Protein AF-A0AAN0K3W3-F1 (afdb_monomer_lite)

InterPro domains:
  IPR032691 Mon2/Sec7/BIG1-like, HUS domain [PF12783] (3-112)

Radius of gyration: 13.81 Å; chains: 1; bounding box: 32×25×39 Å

Foldseek 3Di:
DVLLVVLVVLLVCLVVCLQVCQVDPVSLVCCQPPVLVVLLVVLVVCLVPHDLVSNLSSLSNVLSNCLNRVVSNVVSVVVSLVVLVVSLVVDDDPVNVSNNVSSVVSNCSSVVRD

Structure (mmCIF, N/CA/C/O backbone):
data_AF-A0AAN0K3W3-F1
#
_entry.id   AF-A0AAN0K3W3-F1
#
loop_
_atom_site.group_PDB
_atom_site.id
_atom_site.type_symbol
_atom_site.label_atom_id
_atom_site.label_alt_id
_atom_site.label_comp_id
_atom_site.label_asym_id
_atom_site.label_entity_id
_atom_site.label_seq_id
_atom_site.pdbx_PDB_ins_code
_atom_site.Cartn_x
_atom_site.Cartn_y
_atom_site.Cartn_z
_atom_site.occupancy
_atom_site.B_iso_or_equiv
_atom_site.auth_seq_id
_atom_site.auth_comp_id
_atom_site.auth_asym_id
_atom_site.auth_atom_id
_atom_site.pdbx_PDB_model_num
ATOM 1 N N . MET A 1 1 ? -20.948 -9.493 -3.783 1.00 59.12 1 MET A N 1
ATOM 2 C CA . MET A 1 1 ? -20.266 -10.679 -4.356 1.00 59.12 1 MET A CA 1
ATOM 3 C C . MET A 1 1 ? -19.412 -10.318 -5.571 1.00 59.12 1 MET A C 1
ATOM 5 O O . MET A 1 1 ? -18.239 -10.657 -5.572 1.00 59.12 1 MET A O 1
ATOM 9 N N . SER A 1 2 ? -19.940 -9.581 -6.557 1.00 78.81 2 SER A N 1
ATOM 10 C CA . SER A 1 2 ? -19.205 -9.252 -7.793 1.00 78.81 2 SER A CA 1
ATOM 11 C C . SER A 1 2 ? -17.953 -8.390 -7.584 1.00 78.81 2 SER A C 1
ATOM 13 O O . SER A 1 2 ? -16.935 -8.649 -8.221 1.00 78.81 2 SER A O 1
ATOM 15 N N . ILE A 1 3 ? -17.990 -7.415 -6.663 1.00 82.94 3 ILE A N 1
ATOM 16 C CA . ILE A 1 3 ? -16.824 -6.559 -6.399 1.00 82.94 3 ILE A CA 1
ATOM 17 C C . ILE A 1 3 ? -15.672 -7.335 -5.759 1.00 82.94 3 ILE A C 1
ATOM 19 O O . ILE A 1 3 ? -14.552 -7.214 -6.228 1.00 82.94 3 ILE A O 1
ATOM 23 N N . CYS A 1 4 ? -15.930 -8.204 -4.776 1.00 84.75 4 CYS A N 1
ATOM 24 C CA . CYS A 1 4 ? -14.883 -9.009 -4.139 1.00 84.75 4 CYS A CA 1
ATOM 25 C C . CYS A 1 4 ? -14.159 -9.904 -5.150 1.00 84.75 4 CYS A C 1
ATOM 27 O O . CYS A 1 4 ? -12.938 -9.930 -5.161 1.00 84.75 4 CYS A O 1
ATOM 29 N N . ILE A 1 5 ? -14.901 -10.562 -6.047 1.00 89.94 5 ILE A N 1
ATOM 30 C CA . ILE A 1 5 ? -14.319 -11.416 -7.095 1.00 89.94 5 ILE A CA 1
ATOM 31 C C . ILE A 1 5 ? -13.455 -10.589 -8.050 1.00 89.94 5 ILE A C 1
ATOM 33 O O . ILE A 1 5 ? -12.329 -10.970 -8.357 1.00 89.94 5 ILE A O 1
ATOM 37 N N . GLY A 1 6 ? -13.965 -9.437 -8.499 1.00 88.25 6 GLY A N 1
ATOM 38 C CA . GLY A 1 6 ? -13.181 -8.514 -9.316 1.00 88.25 6 GLY A CA 1
ATOM 39 C C . GLY A 1 6 ? -11.942 -8.028 -8.571 1.00 88.25 6 GLY A C 1
ATOM 40 O O . GLY A 1 6 ? -10.875 -7.872 -9.169 1.00 88.25 6 GLY A O 1
ATOM 41 N N . LEU A 1 7 ? -12.054 -7.835 -7.252 1.00 87.88 7 LEU A N 1
ATOM 42 C CA . LEU A 1 7 ? -10.919 -7.421 -6.465 1.00 87.88 7 LEU A CA 1
ATOM 43 C C . LEU A 1 7 ? -9.855 -8.530 -6.403 1.00 87.88 7 LEU A C 1
ATOM 45 O O . LEU A 1 7 ? -8.699 -8.262 -6.723 1.00 87.88 7 LEU A O 1
ATOM 49 N N . ASP A 1 8 ? -10.261 -9.751 -6.087 1.00 89.94 8 ASP A N 1
ATOM 50 C CA . ASP A 1 8 ? -9.384 -10.914 -5.950 1.00 89.94 8 ASP A CA 1
ATOM 51 C C . ASP A 1 8 ? -8.683 -11.266 -7.261 1.00 89.94 8 ASP A C 1
ATOM 53 O O . ASP A 1 8 ? -7.494 -11.574 -7.268 1.00 89.94 8 ASP A O 1
ATOM 57 N N . LEU A 1 9 ? -9.376 -11.138 -8.394 1.00 91.44 9 LEU A N 1
ATOM 58 C CA . LEU A 1 9 ? -8.782 -11.371 -9.707 1.00 91.44 9 LEU A CA 1
ATOM 59 C C . LEU A 1 9 ? -7.630 -10.397 -9.992 1.00 91.44 9 LEU A C 1
ATOM 61 O O . LEU A 1 9 ? -6.576 -10.806 -10.475 1.00 91.44 9 LEU A O 1
ATOM 65 N N . VAL A 1 10 ? -7.796 -9.116 -9.646 1.00 89.69 10 VAL A N 1
ATOM 66 C CA . VAL A 1 10 ? -6.710 -8.128 -9.758 1.00 89.69 10 VAL A CA 1
ATOM 67 C C . VAL A 1 10 ? -5.556 -8.471 -8.816 1.00 89.69 10 VAL A C 1
ATOM 69 O O . VAL A 1 10 ? -4.403 -8.330 -9.215 1.00 89.69 10 VA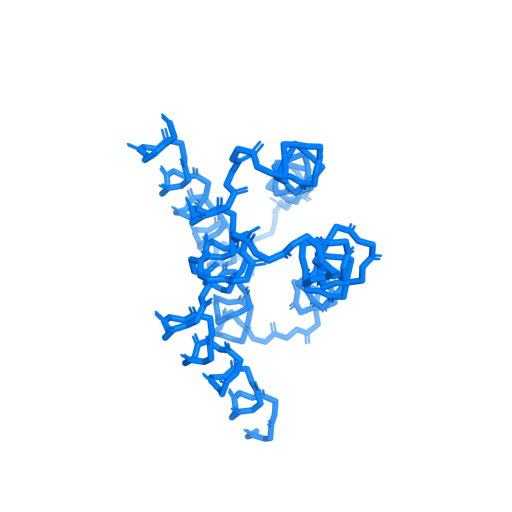L A O 1
ATOM 72 N N . THR A 1 11 ? -5.842 -8.938 -7.599 1.00 90.94 11 THR A N 1
ATOM 73 C CA . THR A 1 11 ? -4.809 -9.382 -6.653 1.00 90.94 11 THR A CA 1
ATOM 74 C C . THR A 1 11 ? -3.967 -10.506 -7.254 1.00 90.94 11 THR A C 1
ATOM 76 O O . THR A 1 11 ? -2.751 -10.367 -7.323 1.00 90.94 11 THR A O 1
ATOM 79 N N . VAL A 1 12 ? -4.601 -11.550 -7.801 1.00 92.25 12 VAL A N 1
ATOM 80 C CA . VAL A 1 12 ? -3.902 -12.676 -8.447 1.00 92.25 12 VAL A CA 1
ATOM 81 C C . VAL A 1 12 ? -3.043 -12.207 -9.626 1.00 92.25 12 VAL A C 1
ATOM 83 O O . VAL A 1 12 ? -1.894 -12.621 -9.766 1.00 92.25 12 VAL A O 1
ATOM 86 N N . ILE A 1 13 ? -3.561 -11.306 -10.467 1.00 88.62 13 ILE A N 1
ATOM 87 C CA . ILE A 1 13 ? -2.796 -10.751 -11.596 1.00 88.62 13 ILE A CA 1
ATOM 88 C C . ILE A 1 13 ? -1.547 -10.011 -11.103 1.00 88.62 13 ILE A C 1
ATOM 90 O O . ILE A 1 13 ? -0.470 -10.168 -11.686 1.00 88.62 13 ILE A O 1
ATOM 94 N N . LEU A 1 14 ? -1.673 -9.215 -10.037 1.00 88.69 14 LEU A N 1
ATOM 95 C CA . LEU A 1 14 ? -0.534 -8.522 -9.447 1.00 88.69 14 LEU A CA 1
ATOM 96 C C . LEU A 1 14 ? 0.458 -9.531 -8.855 1.00 88.69 14 LEU A C 1
ATOM 98 O O . LEU A 1 14 ? 1.627 -9.491 -9.213 1.00 88.69 14 LEU A O 1
ATOM 102 N N . GLU A 1 15 ? 0.027 -10.495 -8.050 1.00 88.44 15 GLU A N 1
ATOM 103 C CA . GLU A 1 15 ? 0.927 -11.506 -7.473 1.00 88.44 15 GLU A CA 1
ATOM 104 C C . GLU A 1 15 ? 1.742 -12.261 -8.535 1.00 88.44 15 GLU A C 1
ATOM 106 O O . GLU A 1 15 ? 2.937 -12.498 -8.346 1.00 88.44 15 GLU A O 1
ATOM 111 N N . CYS A 1 16 ? 1.134 -12.584 -9.680 1.00 88.19 16 CYS A N 1
ATOM 112 C CA . CYS A 1 16 ? 1.818 -13.288 -10.761 1.00 88.19 16 CYS A CA 1
ATOM 113 C C . CYS A 1 16 ? 2.709 -12.387 -11.635 1.00 88.19 16 CYS A C 1
ATOM 115 O O . CYS A 1 16 ? 3.725 -12.857 -12.145 1.00 88.19 16 CYS A O 1
ATOM 117 N N . GLY A 1 17 ? 2.329 -11.123 -11.861 1.00 84.19 17 GLY A N 1
ATOM 118 C CA . GLY A 1 17 ? 2.896 -10.294 -12.937 1.00 84.19 17 GLY A CA 1
ATOM 119 C C . GLY A 1 17 ? 3.498 -8.952 -12.518 1.00 84.19 17 GLY A C 1
ATOM 120 O O . GLY A 1 17 ? 4.079 -8.257 -13.352 1.00 84.19 17 GLY A O 1
ATOM 121 N N . VAL A 1 18 ? 3.388 -8.561 -11.246 1.00 84.94 18 VAL A N 1
ATOM 122 C CA . VAL A 1 18 ? 3.732 -7.206 -10.781 1.00 84.94 18 VAL A CA 1
ATOM 123 C C . VAL A 1 18 ? 5.202 -6.834 -10.971 1.00 84.94 18 VAL A C 1
ATOM 125 O O . VAL A 1 18 ? 5.497 -5.667 -11.204 1.00 84.94 18 VAL A O 1
ATOM 128 N N . LYS A 1 19 ? 6.129 -7.797 -10.949 1.00 82.81 19 LYS A N 1
ATOM 129 C CA . LYS A 1 19 ? 7.558 -7.532 -11.199 1.00 82.81 19 LYS A CA 1
ATOM 130 C C . LYS A 1 19 ? 7.815 -7.176 -12.667 1.00 82.81 19 LYS A C 1
ATOM 132 O O . LYS A 1 19 ? 8.406 -6.145 -12.969 1.00 82.81 19 LYS A O 1
ATOM 137 N N . SER A 1 20 ? 7.274 -7.979 -13.584 1.00 84.62 20 SER A N 1
ATOM 138 C CA . SER A 1 20 ? 7.424 -7.776 -15.031 1.00 84.62 20 SER A CA 1
ATOM 139 C C . SER A 1 20 ? 6.730 -6.507 -15.534 1.00 84.62 20 SER A C 1
ATOM 141 O O . SER A 1 20 ? 7.160 -5.915 -16.523 1.00 84.62 20 SER A O 1
ATOM 143 N N . LEU A 1 21 ? 5.670 -6.076 -14.842 1.00 83.69 21 LEU A N 1
ATOM 144 C CA . LEU A 1 21 ? 4.980 -4.808 -15.085 1.00 83.69 21 LEU A CA 1
ATOM 145 C C . LEU A 1 21 ? 5.933 -3.604 -14.959 1.00 83.69 21 LEU A C 1
ATOM 147 O O . LEU A 1 21 ? 5.864 -2.681 -15.772 1.00 83.69 21 LEU A O 1
ATOM 151 N N . GLY A 1 22 ? 6.863 -3.646 -14.001 1.00 82.81 22 GLY A N 1
ATOM 152 C CA . GLY A 1 22 ? 7.922 -2.654 -13.861 1.00 82.81 22 GLY A CA 1
ATOM 153 C C . GLY A 1 22 ? 8.935 -2.718 -14.997 1.00 82.81 22 GLY A C 1
ATOM 154 O O . GLY A 1 22 ? 9.246 -1.697 -15.598 1.00 82.81 22 GLY A O 1
ATOM 155 N N . ASP A 1 23 ? 9.447 -3.895 -15.337 1.00 86.62 23 ASP A N 1
ATOM 156 C CA . ASP A 1 23 ? 10.575 -4.029 -16.272 1.00 86.62 23 ASP A CA 1
ATOM 157 C C . ASP A 1 23 ? 10.269 -3.530 -17.698 1.00 86.62 23 ASP A C 1
ATOM 159 O O . ASP A 1 23 ? 11.155 -3.040 -18.408 1.00 86.62 23 ASP A O 1
ATOM 163 N N . ILE A 1 24 ? 9.001 -3.580 -18.113 1.00 88.75 24 ILE A N 1
ATOM 164 C CA . ILE A 1 24 ? 8.561 -3.168 -19.448 1.00 88.75 24 ILE A CA 1
ATOM 165 C C . ILE A 1 24 ? 8.171 -1.684 -19.441 1.00 88.75 24 ILE A C 1
ATOM 167 O O . ILE A 1 24 ? 7.162 -1.293 -18.861 1.00 88.75 24 ILE A O 1
ATOM 171 N N . LYS A 1 25 ? 8.929 -0.840 -20.158 1.00 86.88 25 LYS A N 1
ATOM 172 C CA . LYS A 1 25 ? 8.728 0.627 -20.183 1.00 86.88 25 LYS A CA 1
ATOM 173 C C . LYS A 1 25 ? 7.291 1.066 -20.496 1.00 86.88 25 LYS A C 1
ATOM 175 O O . LYS A 1 25 ? 6.796 1.973 -19.841 1.00 86.88 25 LYS A O 1
ATOM 180 N N . SER A 1 26 ? 6.629 0.458 -21.480 1.00 87.62 26 SER A N 1
ATOM 181 C CA . SER A 1 26 ? 5.249 0.818 -21.844 1.00 87.62 26 SER A CA 1
ATOM 182 C C . SER A 1 26 ? 4.243 0.462 -20.748 1.00 87.62 26 SER A C 1
ATOM 184 O O . SER A 1 26 ? 3.334 1.241 -20.477 1.00 87.62 26 SER A O 1
ATOM 186 N N . LEU A 1 27 ? 4.428 -0.679 -20.078 1.00 86.88 27 LEU A N 1
ATOM 187 C CA . LEU A 1 27 ? 3.587 -1.091 -18.953 1.00 86.88 27 LEU A CA 1
ATOM 188 C C . LEU A 1 27 ? 3.841 -0.230 -17.716 1.00 86.88 27 LEU A C 1
ATOM 190 O O . LEU A 1 27 ? 2.892 0.181 -17.057 1.00 86.88 27 LEU A O 1
ATOM 194 N N . ARG A 1 28 ? 5.099 0.130 -17.457 1.00 87.81 28 ARG A N 1
ATOM 195 C CA . ARG A 1 28 ? 5.470 1.075 -16.403 1.00 87.81 28 ARG A CA 1
ATOM 196 C C . ARG A 1 28 ? 4.733 2.409 -16.544 1.00 87.81 28 ARG A C 1
ATOM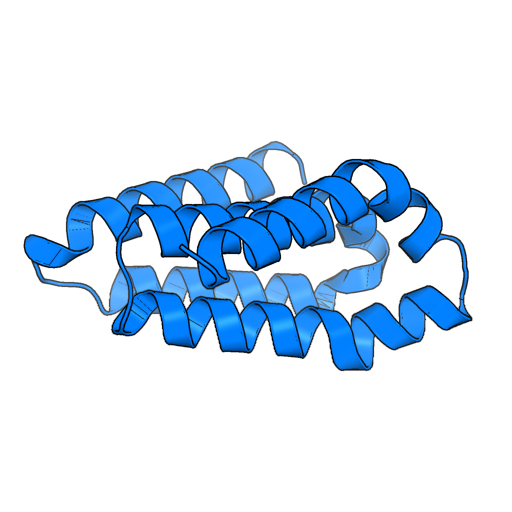 198 O O . ARG A 1 28 ? 4.203 2.900 -15.554 1.00 87.81 28 ARG A O 1
ATOM 205 N N . VAL A 1 29 ? 4.681 2.981 -17.751 1.00 87.38 29 VAL A N 1
ATOM 206 C CA . VAL A 1 29 ? 3.949 4.238 -18.010 1.00 87.38 29 VAL A CA 1
ATOM 207 C C . VAL A 1 29 ? 2.459 4.062 -17.707 1.00 87.38 29 VAL A C 1
ATOM 209 O O . VAL A 1 29 ? 1.882 4.864 -16.982 1.00 87.38 29 VAL A O 1
ATOM 212 N N . LEU A 1 30 ? 1.848 2.957 -18.152 1.00 85.94 30 LEU A N 1
ATOM 213 C CA . LEU A 1 30 ? 0.449 2.648 -17.824 1.00 85.94 30 LEU A CA 1
ATOM 214 C C . LEU A 1 30 ? 0.205 2.537 -16.313 1.00 85.94 30 LEU A C 1
ATOM 216 O O . LEU A 1 30 ? -0.854 2.936 -15.825 1.00 85.94 30 LEU A O 1
ATOM 220 N N . MET A 1 31 ? 1.172 2.008 -15.559 1.00 86.62 31 MET A N 1
ATOM 221 C CA . MET A 1 31 ? 1.062 1.951 -14.105 1.00 86.62 31 MET A CA 1
ATOM 222 C C . MET A 1 31 ? 1.115 3.338 -13.472 1.00 86.62 31 MET A C 1
ATOM 224 O O . MET A 1 31 ? 0.296 3.643 -12.605 1.00 86.62 31 MET A O 1
ATOM 228 N N . GLN A 1 32 ? 2.078 4.149 -13.915 1.00 85.12 32 GLN A N 1
ATOM 229 C CA . GLN A 1 32 ? 2.335 5.491 -13.405 1.00 85.12 32 GLN A CA 1
ATOM 230 C C . GLN A 1 32 ? 1.173 6.447 -13.681 1.00 85.12 32 GLN A C 1
ATOM 232 O O . GLN A 1 32 ? 0.807 7.202 -12.780 1.00 85.12 32 GLN A O 1
ATOM 237 N N . ASP A 1 33 ? 0.590 6.372 -14.878 1.00 81.69 33 ASP A N 1
ATOM 238 C CA . ASP A 1 33 ? -0.436 7.307 -15.345 1.00 81.69 33 ASP A CA 1
ATOM 239 C C . ASP A 1 33 ? -1.858 6.834 -15.009 1.00 81.69 33 ASP A C 1
ATOM 241 O O . ASP A 1 33 ? -2.735 7.644 -14.713 1.00 81.69 33 ASP A O 1
ATOM 245 N N . GLY A 1 34 ? -2.107 5.520 -15.060 1.00 82.19 34 GLY A N 1
ATOM 246 C CA . GLY A 1 34 ? -3.454 4.953 -14.988 1.00 82.19 34 GLY A CA 1
ATOM 247 C C . GLY A 1 34 ? -3.683 4.056 -13.779 1.00 82.19 34 GLY A C 1
ATOM 248 O O . GLY A 1 34 ? -4.584 4.310 -12.983 1.00 82.19 34 GLY A O 1
ATOM 249 N N . LEU A 1 35 ? -2.915 2.973 -13.639 1.00 85.19 35 LEU A N 1
ATOM 250 C CA . LEU A 1 35 ? -3.230 1.922 -12.661 1.00 85.19 35 LEU A CA 1
ATOM 251 C C . LEU A 1 35 ? -3.205 2.436 -11.219 1.00 85.19 35 LEU A C 1
ATOM 253 O O . LEU A 1 35 ? -4.140 2.165 -10.467 1.00 85.19 35 LEU A O 1
ATOM 257 N N . CYS A 1 36 ? -2.158 3.183 -10.846 1.00 88.06 36 CYS A N 1
ATOM 258 C CA . CYS A 1 36 ? -2.046 3.774 -9.516 1.00 88.06 36 CYS A CA 1
ATOM 259 C C . CYS A 1 36 ? -3.256 4.660 -9.219 1.00 88.06 36 CYS A C 1
ATOM 261 O O . CYS A 1 36 ? -3.897 4.478 -8.191 1.00 88.06 36 CYS A O 1
ATOM 263 N N . HIS A 1 37 ? -3.620 5.553 -10.142 1.00 88.19 37 HIS A N 1
ATOM 264 C CA . HIS A 1 37 ? -4.762 6.441 -9.958 1.00 88.19 37 HIS A CA 1
ATOM 265 C C . HIS A 1 37 ? -6.063 5.662 -9.717 1.00 88.19 37 HIS A C 1
ATOM 267 O O . HIS A 1 37 ? -6.729 5.888 -8.711 1.00 88.19 37 HIS A O 1
ATOM 273 N N . HIS A 1 38 ? -6.379 4.679 -10.568 1.00 88.25 38 HIS A N 1
ATOM 274 C CA . HIS A 1 38 ? -7.610 3.898 -10.429 1.00 88.25 38 HIS A CA 1
ATOM 275 C C . HIS A 1 38 ? -7.660 3.090 -9.128 1.00 88.25 38 HIS A C 1
ATOM 277 O O . HIS A 1 38 ? -8.695 3.071 -8.467 1.00 88.25 38 HIS A O 1
ATOM 283 N N . LEU A 1 39 ? -6.563 2.428 -8.739 1.00 87.12 39 LEU A N 1
ATOM 284 C CA . LEU A 1 39 ? -6.527 1.653 -7.493 1.00 87.12 39 LEU A CA 1
ATOM 285 C C . LEU A 1 39 ? -6.722 2.539 -6.267 1.00 87.12 39 LEU A C 1
ATOM 287 O O . LEU A 1 39 ? -7.386 2.136 -5.316 1.00 87.12 39 LEU A O 1
ATOM 291 N N . LEU A 1 40 ? -6.172 3.746 -6.310 1.00 86.56 40 LEU A N 1
ATOM 292 C CA . LEU A 1 40 ? -6.260 4.697 -5.221 1.00 86.56 40 LEU A CA 1
ATOM 293 C C . LEU A 1 40 ? -7.646 5.327 -5.115 1.00 86.56 40 LEU A C 1
ATOM 295 O O . LEU A 1 40 ? -8.200 5.377 -4.023 1.00 86.56 40 LEU A O 1
ATOM 299 N N . THR A 1 41 ? -8.247 5.717 -6.239 1.00 88.12 41 THR A N 1
ATOM 300 C CA . THR A 1 41 ? -9.640 6.178 -6.274 1.00 88.12 41 THR A CA 1
ATOM 301 C C . THR A 1 41 ? -10.592 5.102 -5.765 1.00 88.12 41 THR A C 1
ATOM 303 O O . THR A 1 41 ? -11.476 5.393 -4.963 1.00 88.12 41 THR A O 1
ATOM 306 N N . VAL A 1 42 ? -10.394 3.847 -6.179 1.00 87.50 42 VAL A N 1
ATOM 307 C CA . VAL A 1 42 ? -11.184 2.728 -5.658 1.00 87.50 42 VAL A CA 1
ATOM 308 C C . VAL A 1 42 ? -10.949 2.565 -4.156 1.00 87.50 42 VAL A C 1
ATOM 310 O O . VAL A 1 42 ? -11.913 2.435 -3.416 1.00 87.50 42 VAL A O 1
ATOM 313 N N . ASN A 1 43 ? -9.707 2.617 -3.670 1.00 85.81 43 ASN A N 1
ATOM 314 C CA . ASN A 1 43 ? -9.418 2.497 -2.239 1.00 85.81 43 ASN A CA 1
ATOM 315 C C . ASN A 1 43 ? -10.113 3.589 -1.402 1.00 85.81 43 ASN A C 1
ATOM 317 O O . ASN A 1 43 ? -10.717 3.258 -0.385 1.00 85.81 43 ASN A O 1
ATOM 321 N N . GLU A 1 44 ? -10.107 4.845 -1.859 1.00 84.12 44 GLU A N 1
ATOM 322 C CA . GLU A 1 44 ? -10.821 5.954 -1.206 1.00 84.12 44 GLU A CA 1
ATOM 323 C C . GLU A 1 44 ? -12.341 5.726 -1.192 1.00 84.12 44 GLU A C 1
ATOM 325 O O . GLU A 1 44 ? -12.979 5.825 -0.146 1.00 84.12 44 GLU A O 1
ATOM 330 N N . GLN A 1 45 ? -12.925 5.337 -2.330 1.00 84.69 45 GLN A N 1
ATOM 331 C CA . GLN A 1 45 ? -14.360 5.045 -2.421 1.00 84.69 45 GLN A CA 1
ATOM 332 C C . GLN A 1 45 ? -14.782 3.917 -1.471 1.00 84.69 45 GLN A C 1
ATOM 334 O O . GLN A 1 45 ? -15.826 4.011 -0.818 1.00 84.69 45 GLN A O 1
ATOM 339 N N . LEU A 1 46 ? -13.971 2.858 -1.389 1.00 85.94 46 LEU A N 1
ATOM 340 C CA . LEU A 1 46 ? -14.224 1.709 -0.522 1.00 85.94 46 LEU A CA 1
ATOM 341 C C . LEU A 1 46 ? -14.014 2.049 0.956 1.00 85.94 46 LEU A C 1
ATOM 343 O O . LEU A 1 46 ? -14.721 1.506 1.806 1.00 85.94 46 LEU A O 1
ATOM 347 N N . TYR A 1 47 ? -13.080 2.954 1.263 1.00 83.00 47 TYR A N 1
ATOM 348 C CA . TYR A 1 47 ? -12.858 3.420 2.626 1.00 83.00 47 TYR A CA 1
ATOM 349 C C . TYR A 1 47 ? -14.101 4.085 3.208 1.00 83.00 47 TYR A C 1
ATOM 351 O O . TYR A 1 47 ? -14.368 3.898 4.384 1.00 83.00 47 TYR A O 1
ATOM 359 N N . GLU A 1 48 ? -14.872 4.836 2.424 1.00 79.75 48 GLU A N 1
ATOM 360 C CA . GLU A 1 48 ? -16.066 5.528 2.925 1.00 79.75 48 GLU A CA 1
ATOM 361 C C . GLU A 1 48 ? -17.315 4.633 2.900 1.00 79.75 48 GLU A C 1
ATOM 363 O O . GLU A 1 48 ? -18.099 4.638 3.852 1.00 79.75 48 GLU A O 1
ATOM 368 N N . ASN A 1 49 ? -17.482 3.820 1.850 1.00 81.38 49 ASN A N 1
ATOM 369 C CA . ASN A 1 49 ? -18.792 3.266 1.487 1.00 81.38 49 ASN A CA 1
ATOM 370 C C . ASN A 1 49 ? -18.940 1.744 1.649 1.00 81.38 49 ASN A C 1
ATOM 372 O O . ASN A 1 49 ? -20.056 1.241 1.545 1.00 81.38 49 ASN A O 1
ATOM 376 N N . GLU A 1 50 ? -17.860 0.996 1.897 1.00 84.94 50 GLU A N 1
ATOM 377 C CA . GLU A 1 50 ? -17.877 -0.474 1.787 1.00 84.94 50 GLU A CA 1
ATOM 378 C C . GLU A 1 50 ? -17.388 -1.196 3.040 1.00 84.94 50 GLU A C 1
ATOM 380 O O . GLU A 1 50 ? -16.795 -0.604 3.936 1.00 84.94 50 GLU A O 1
ATOM 385 N N . SER A 1 51 ? -17.655 -2.499 3.157 1.00 87.19 51 SER A N 1
ATOM 386 C CA . SER A 1 51 ? -17.260 -3.244 4.361 1.00 87.19 51 SER A CA 1
ATOM 387 C C . SER A 1 51 ? -15.740 -3.231 4.590 1.00 87.19 51 SER A C 1
ATOM 389 O O . SER A 1 51 ? -14.946 -3.097 3.655 1.00 87.19 51 SER A O 1
ATOM 391 N N . VAL A 1 52 ? -15.327 -3.408 5.851 1.00 86.75 52 VAL A N 1
ATOM 392 C CA . VAL A 1 52 ? -13.906 -3.495 6.241 1.00 86.75 52 VAL A CA 1
ATOM 393 C C . VAL A 1 52 ? -13.163 -4.557 5.418 1.00 86.75 52 VAL A C 1
ATOM 395 O O . VAL A 1 52 ? -12.050 -4.305 4.963 1.00 86.75 52 VAL A O 1
ATOM 398 N N . ASP A 1 53 ? -13.808 -5.688 5.124 1.00 88.31 53 ASP A N 1
ATOM 399 C CA . ASP A 1 53 ? -13.234 -6.759 4.300 1.00 88.31 53 ASP A CA 1
ATOM 400 C C . ASP A 1 53 ? -12.945 -6.320 2.857 1.00 88.31 53 ASP A C 1
ATOM 402 O O . ASP A 1 53 ? -11.905 -6.654 2.285 1.00 88.31 53 ASP A O 1
ATOM 406 N N . VAL A 1 54 ? -13.872 -5.582 2.236 1.00 88.88 54 VAL A N 1
ATOM 407 C CA . VAL A 1 54 ? -13.728 -5.103 0.851 1.00 88.88 54 VAL A CA 1
ATOM 408 C C . VAL A 1 54 ? -12.632 -4.042 0.780 1.00 88.88 54 VAL A C 1
ATOM 410 O O . VAL A 1 54 ? -11.800 -4.069 -0.132 1.00 88.88 54 VAL A O 1
ATOM 413 N N . PHE A 1 55 ? -12.579 -3.156 1.776 1.00 89.62 55 PHE A N 1
ATOM 414 C CA . PHE A 1 55 ? -11.496 -2.19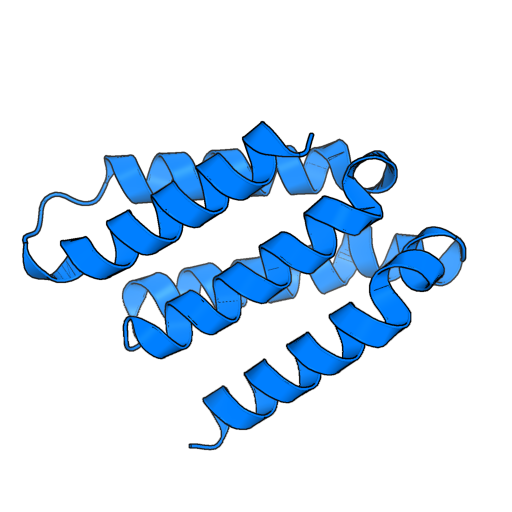4 1.923 1.00 89.62 55 PHE A CA 1
ATOM 415 C C . PHE A 1 55 ? -10.135 -2.890 2.089 1.00 89.62 55 PHE A C 1
ATOM 417 O O . PHE A 1 55 ? -9.204 -2.573 1.345 1.00 89.62 55 PHE A O 1
ATOM 424 N N . GLY A 1 56 ? -10.030 -3.900 2.959 1.00 89.81 56 GLY A N 1
ATOM 425 C CA . GLY 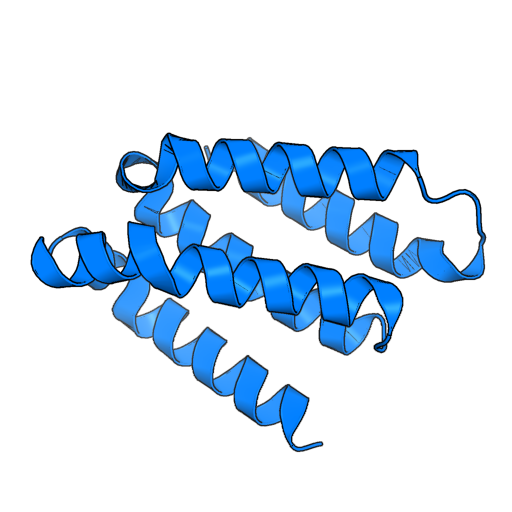A 1 56 ? -8.804 -4.681 3.152 1.00 89.81 56 GLY A CA 1
ATOM 426 C C . GLY A 1 56 ? -8.279 -5.299 1.856 1.00 89.81 56 GLY A C 1
ATOM 427 O O . GLY A 1 56 ? -7.116 -5.113 1.505 1.00 89.81 56 GLY A O 1
ATOM 428 N N . ARG A 1 57 ? -9.160 -5.921 1.061 1.00 90.50 57 ARG A N 1
ATOM 429 C CA . ARG A 1 57 ? -8.803 -6.469 -0.265 1.00 90.50 57 ARG A CA 1
ATOM 430 C C . ARG A 1 57 ? -8.273 -5.408 -1.227 1.00 90.50 57 ARG A C 1
ATOM 432 O O . ARG A 1 57 ? -7.447 -5.711 -2.085 1.00 90.50 57 ARG A O 1
ATOM 439 N N . SER A 1 58 ? -8.757 -4.170 -1.129 1.00 90.56 58 SER A N 1
ATOM 440 C CA . SER A 1 58 ? -8.248 -3.069 -1.951 1.00 90.56 58 SER A CA 1
ATOM 441 C C . SER A 1 58 ? -6.856 -2.611 -1.508 1.00 90.56 58 SER A C 1
ATOM 443 O O . SER A 1 58 ? -5.990 -2.418 -2.362 1.00 90.56 58 SER A O 1
ATOM 445 N N . LEU A 1 59 ? -6.607 -2.537 -0.193 1.00 90.44 59 LEU A N 1
ATOM 446 C CA . LEU A 1 59 ? -5.298 -2.196 0.369 1.00 90.44 59 LEU A CA 1
ATOM 447 C C . LEU A 1 59 ? -4.228 -3.215 -0.025 1.00 90.44 59 LEU A C 1
ATOM 449 O O . LEU A 1 59 ? -3.132 -2.813 -0.414 1.00 90.44 59 LEU A O 1
ATOM 453 N N . THR A 1 60 ? -4.550 -4.513 -0.005 1.00 91.81 60 THR A N 1
ATOM 454 C CA . THR A 1 60 ? -3.621 -5.585 -0.401 1.00 91.81 60 THR A CA 1
ATOM 455 C C . THR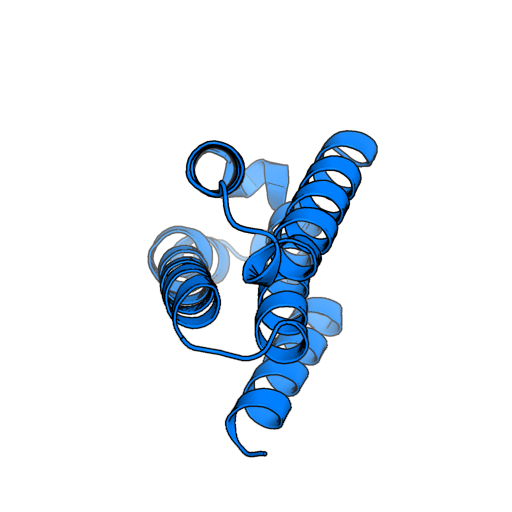 A 1 60 ? -3.041 -5.363 -1.798 1.00 91.81 60 THR A C 1
ATOM 457 O O . THR A 1 60 ? -1.865 -5.615 -2.041 1.00 91.81 60 THR A O 1
ATOM 460 N N . LYS A 1 61 ? -3.829 -4.834 -2.733 1.00 90.75 61 LYS A N 1
ATOM 461 C CA . LYS A 1 61 ? -3.367 -4.587 -4.106 1.00 90.75 61 LYS A CA 1
ATOM 462 C C . LYS A 1 61 ? -2.424 -3.409 -4.195 1.00 90.75 61 LYS A C 1
ATOM 464 O O . LYS A 1 61 ? -1.420 -3.494 -4.895 1.00 90.75 61 LYS A O 1
ATOM 469 N N . CYS A 1 62 ? -2.760 -2.317 -3.505 1.00 90.38 62 CYS A N 1
ATOM 470 C CA . CYS A 1 62 ? -1.882 -1.160 -3.403 1.00 90.38 62 CYS A CA 1
ATOM 471 C C . CYS A 1 62 ? -0.546 -1.597 -2.794 1.00 90.38 62 CYS A C 1
ATOM 473 O O . CYS A 1 62 ? 0.501 -1.299 -3.361 1.00 90.38 62 CYS A O 1
ATOM 475 N N . PHE A 1 63 ? -0.584 -2.398 -1.724 1.00 90.62 63 PHE A N 1
ATOM 476 C CA . PHE A 1 63 ? 0.607 -3.003 -1.135 1.00 90.62 63 PHE A CA 1
ATOM 477 C C . PHE A 1 63 ? 1.419 -3.803 -2.164 1.00 90.62 63 PHE A C 1
ATOM 479 O O . PHE A 1 63 ? 2.584 -3.486 -2.383 1.00 90.62 63 PHE A O 1
ATOM 486 N N . LEU A 1 64 ? 0.818 -4.779 -2.855 1.00 90.25 64 LEU A N 1
ATOM 487 C CA . LEU A 1 64 ? 1.516 -5.611 -3.847 1.00 90.25 64 LEU A CA 1
ATOM 488 C C . LEU A 1 64 ? 2.162 -4.784 -4.965 1.00 90.25 64 LEU A C 1
ATOM 490 O O . LEU A 1 64 ? 3.304 -5.051 -5.363 1.00 90.25 64 LEU A O 1
ATOM 494 N N . LEU A 1 65 ? 1.433 -3.777 -5.456 1.00 89.50 65 LEU A N 1
ATOM 495 C CA . LEU A 1 65 ? 1.884 -2.879 -6.510 1.00 89.50 65 LEU A CA 1
ATOM 496 C C . LEU A 1 65 ? 3.114 -2.086 -6.072 1.00 89.50 65 LEU A C 1
ATOM 498 O O . LEU A 1 65 ? 4.134 -2.094 -6.766 1.00 89.50 65 LEU A O 1
ATOM 502 N N . PHE A 1 66 ? 3.010 -1.409 -4.929 1.00 89.50 66 PHE A N 1
ATOM 503 C CA . PHE A 1 66 ? 4.055 -0.523 -4.439 1.00 89.50 66 PHE A CA 1
ATOM 504 C C . PHE A 1 66 ? 5.257 -1.283 -3.893 1.00 89.50 66 PHE A C 1
ATOM 506 O O . PHE A 1 66 ? 6.378 -0.883 -4.182 1.00 89.50 66 PHE A O 1
ATOM 513 N N . HIS A 1 67 ? 5.053 -2.399 -3.194 1.00 86.06 67 HIS A N 1
ATOM 514 C CA . HIS A 1 67 ? 6.137 -3.242 -2.690 1.00 86.06 67 HIS A CA 1
ATOM 515 C C . HIS A 1 67 ? 7.046 -3.724 -3.828 1.00 86.06 67 HIS A C 1
ATOM 517 O O . HIS A 1 67 ? 8.267 -3.639 -3.747 1.00 86.06 67 HIS A O 1
ATOM 523 N N . SER A 1 68 ? 6.460 -4.169 -4.940 1.00 85.12 68 SER A N 1
ATOM 524 C CA . SER A 1 68 ? 7.234 -4.751 -6.042 1.00 85.12 68 SER A CA 1
ATOM 525 C C . SER A 1 68 ? 7.803 -3.720 -7.023 1.00 85.12 68 SER A C 1
ATOM 527 O O . SER A 1 68 ? 8.696 -4.052 -7.796 1.00 85.12 68 SER A O 1
ATOM 529 N N . ASN A 1 69 ? 7.291 -2.483 -7.027 1.00 84.44 69 ASN A N 1
ATOM 530 C CA . ASN A 1 69 ? 7.677 -1.437 -7.985 1.00 84.44 69 ASN A CA 1
ATOM 531 C C . ASN A 1 69 ? 8.050 -0.104 -7.326 1.00 84.44 69 ASN A C 1
ATOM 533 O O . ASN A 1 69 ? 8.015 0.937 -7.989 1.00 84.44 69 ASN A O 1
ATOM 537 N N . CYS A 1 70 ? 8.426 -0.103 -6.046 1.00 82.44 70 CYS A N 1
ATOM 538 C CA . CYS A 1 70 ? 8.710 1.117 -5.283 1.00 82.44 70 CYS A CA 1
ATOM 539 C C . CYS A 1 70 ? 9.740 2.023 -5.982 1.00 82.44 70 CYS A C 1
ATOM 541 O O . CYS A 1 70 ? 9.562 3.238 -6.053 1.00 82.44 70 CYS A O 1
ATOM 543 N N . HIS A 1 71 ? 10.766 1.436 -6.608 1.00 84.88 71 HIS A N 1
ATOM 544 C CA . HIS A 1 71 ? 11.799 2.162 -7.353 1.00 84.88 71 HIS A CA 1
ATOM 545 C C . HIS A 1 71 ? 11.257 2.962 -8.540 1.00 84.88 71 HIS A C 1
ATOM 547 O O . HIS A 1 71 ? 11.875 3.936 -8.969 1.00 84.88 71 HIS A O 1
ATOM 553 N N . HIS A 1 72 ? 10.111 2.552 -9.068 1.00 86.69 72 HIS A N 1
ATOM 554 C CA . HIS A 1 72 ? 9.512 3.085 -10.280 1.00 86.69 72 HIS A CA 1
ATOM 555 C C . HIS A 1 72 ? 8.280 3.943 -10.011 1.00 86.69 72 HIS A C 1
ATOM 557 O O . HIS A 1 72 ? 7.886 4.722 -10.872 1.00 86.69 72 HIS A O 1
ATOM 563 N N . LEU A 1 73 ? 7.700 3.820 -8.820 1.00 88.12 73 LEU A N 1
ATOM 564 C CA . LEU A 1 73 ? 6.458 4.471 -8.415 1.00 88.12 73 LEU A CA 1
ATOM 565 C C . LEU A 1 73 ? 6.661 5.379 -7.195 1.00 88.12 73 LEU A C 1
ATOM 567 O O . LEU A 1 73 ? 5.747 5.527 -6.394 1.00 88.12 73 LEU A O 1
ATOM 571 N N . LYS A 1 74 ? 7.852 5.970 -7.015 1.00 88.56 74 LYS A N 1
ATOM 572 C CA . LYS A 1 74 ? 8.190 6.751 -5.807 1.00 88.56 74 LYS A CA 1
ATOM 573 C C . LYS A 1 74 ? 7.183 7.863 -5.504 1.00 88.56 74 LYS A C 1
ATOM 575 O O . LYS A 1 74 ? 6.734 7.972 -4.370 1.00 88.56 74 LYS A O 1
ATOM 580 N N . LEU A 1 75 ? 6.802 8.646 -6.515 1.00 89.31 75 LEU A N 1
ATOM 581 C CA . LEU A 1 75 ? 5.849 9.750 -6.350 1.00 89.31 75 LEU A CA 1
ATOM 582 C C . LEU A 1 75 ? 4.440 9.237 -6.027 1.00 89.31 75 LEU A C 1
ATOM 584 O O . LEU A 1 75 ? 3.758 9.777 -5.162 1.00 89.31 75 LEU A O 1
ATOM 588 N N . GLN A 1 76 ? 4.009 8.168 -6.697 1.00 89.62 76 GLN A N 1
ATOM 589 C CA . GLN A 1 76 ? 2.714 7.539 -6.452 1.00 89.62 76 GLN A CA 1
ATOM 590 C C . GLN A 1 76 ? 2.656 6.900 -5.057 1.00 89.62 76 GLN A C 1
ATOM 592 O O . GLN A 1 76 ? 1.620 6.971 -4.401 1.00 89.62 76 GLN A O 1
ATOM 597 N N . LEU A 1 77 ? 3.764 6.318 -4.592 1.00 90.44 77 LEU A N 1
ATOM 598 C CA . LEU A 1 77 ? 3.899 5.775 -3.245 1.00 90.44 77 LEU A CA 1
ATOM 599 C C . LEU A 1 77 ? 3.834 6.888 -2.198 1.00 90.44 77 LEU A C 1
ATOM 601 O O . LEU A 1 77 ? 3.089 6.765 -1.235 1.00 90.44 77 LEU A O 1
ATOM 605 N N . GLU A 1 78 ? 4.564 7.987 -2.391 1.00 90.94 78 GLU A N 1
ATOM 606 C CA . GLU A 1 78 ? 4.503 9.144 -1.493 1.00 90.94 78 GLU A CA 1
ATOM 607 C C . GLU A 1 78 ? 3.074 9.692 -1.388 1.00 90.94 78 GLU A C 1
ATOM 609 O O . GLU A 1 78 ? 2.564 9.924 -0.291 1.00 90.94 78 GLU A O 1
ATOM 614 N N . TRP A 1 79 ? 2.390 9.844 -2.522 1.00 88.75 79 TRP A N 1
ATOM 615 C CA . TRP A 1 79 ? 1.000 10.283 -2.545 1.00 88.75 79 TRP A CA 1
ATOM 616 C C . TRP A 1 79 ? 0.071 9.288 -1.830 1.00 88.75 79 TRP A C 1
ATOM 618 O O . TRP A 1 79 ? -0.768 9.702 -1.031 1.00 88.75 79 TRP A O 1
ATOM 628 N N . PHE A 1 80 ? 0.258 7.981 -2.040 1.00 89.69 80 PHE A N 1
ATOM 629 C CA . PHE A 1 80 ? -0.508 6.943 -1.346 1.00 89.69 80 PHE A CA 1
ATOM 630 C C . PHE A 1 80 ? -0.290 6.968 0.170 1.00 89.69 80 PHE A C 1
ATOM 632 O O . PHE A 1 80 ? -1.259 6.951 0.924 1.00 89.69 80 PHE A O 1
ATOM 639 N N . LEU A 1 81 ? 0.959 7.066 0.631 1.00 90.19 81 LEU A N 1
ATOM 640 C CA . LEU A 1 81 ? 1.284 7.143 2.058 1.00 90.19 81 LEU A CA 1
ATOM 641 C C . LEU A 1 81 ? 0.674 8.389 2.704 1.00 90.19 81 LEU A C 1
ATOM 643 O O . LEU A 1 81 ? 0.077 8.292 3.775 1.00 90.19 81 LEU A O 1
ATOM 647 N N . ASN A 1 82 ? 0.755 9.543 2.035 1.00 89.56 82 ASN A N 1
ATOM 648 C CA . ASN A 1 82 ? 0.103 10.768 2.495 1.00 89.56 82 ASN A CA 1
ATOM 649 C C . ASN A 1 82 ? -1.412 10.587 2.640 1.00 89.56 82 ASN A C 1
ATOM 651 O O . ASN A 1 82 ? -1.997 11.046 3.622 1.00 89.56 82 ASN A O 1
ATOM 655 N N . LYS A 1 83 ? -2.044 9.872 1.705 1.00 85.56 83 LYS A N 1
ATOM 656 C CA . LYS A 1 83 ? -3.468 9.543 1.792 1.00 85.56 83 LYS A CA 1
ATOM 657 C C . LYS A 1 83 ? -3.785 8.618 2.961 1.00 85.56 83 LYS A C 1
ATOM 659 O O . LYS A 1 83 ? -4.674 8.955 3.735 1.00 85.56 83 LYS A O 1
ATOM 664 N N . LEU A 1 84 ? -3.038 7.528 3.156 1.00 86.69 84 LEU A N 1
ATOM 665 C CA . LEU A 1 84 ? -3.242 6.632 4.303 1.00 86.69 84 LEU A CA 1
ATOM 666 C C . LEU A 1 84 ? -3.108 7.379 5.636 1.00 86.69 84 LEU A C 1
ATOM 668 O O . LEU A 1 84 ? -3.948 7.220 6.519 1.00 86.69 84 LEU A O 1
ATOM 672 N N . MET A 1 85 ? -2.088 8.231 5.773 1.00 86.62 85 MET A N 1
ATOM 673 C CA . MET A 1 85 ? -1.884 9.034 6.983 1.00 86.62 85 MET A CA 1
ATOM 674 C C . MET A 1 85 ? -3.040 10.004 7.233 1.00 86.62 85 MET A C 1
ATOM 676 O O . MET A 1 85 ? -3.525 10.100 8.359 1.00 86.62 85 MET A O 1
ATOM 680 N N . HIS A 1 86 ? -3.508 10.697 6.195 1.00 84.81 86 HIS A N 1
ATOM 681 C CA . HIS A 1 86 ? -4.648 11.604 6.302 1.00 84.81 86 HIS A CA 1
ATOM 682 C C . HIS A 1 86 ? -5.928 10.863 6.718 1.00 84.81 86 HIS A C 1
ATOM 684 O O . HIS A 1 86 ? -6.667 11.330 7.583 1.00 84.81 86 HIS A O 1
ATOM 690 N N . THR A 1 87 ? -6.159 9.675 6.160 1.00 80.38 87 THR A N 1
ATOM 691 C CA . THR A 1 87 ? -7.282 8.807 6.525 1.00 80.38 87 THR A CA 1
ATOM 692 C C . THR A 1 87 ? -7.230 8.389 7.997 1.00 80.38 87 THR A C 1
ATOM 694 O O . THR A 1 87 ? -8.233 8.496 8.696 1.00 80.38 87 THR A O 1
ATOM 697 N N . ILE A 1 88 ? -6.054 8.002 8.505 1.00 81.62 88 ILE A N 1
ATOM 698 C CA . ILE A 1 88 ? -5.865 7.680 9.930 1.00 81.62 88 ILE A CA 1
ATOM 699 C C . ILE A 1 88 ? -6.181 8.895 10.818 1.00 81.62 88 ILE A C 1
ATOM 701 O O . ILE A 1 88 ? -6.809 8.744 11.862 1.00 81.62 88 ILE A O 1
ATOM 705 N N . GLN A 1 89 ? -5.759 10.098 10.415 1.00 80.62 89 GLN A N 1
ATOM 706 C CA . GLN A 1 89 ? -5.931 11.327 11.202 1.00 80.62 89 GLN A CA 1
ATOM 707 C C . GLN A 1 89 ? -7.383 11.812 11.296 1.00 80.62 89 GLN A C 1
ATOM 709 O O . GLN A 1 89 ? -7.761 12.407 12.306 1.00 80.62 89 GLN A O 1
ATOM 714 N N . LEU A 1 90 ? -8.187 11.599 10.252 1.00 70.88 90 LEU A N 1
ATOM 715 C CA . LEU A 1 90 ? -9.576 12.067 10.199 1.00 70.88 90 LEU A CA 1
ATOM 716 C C . LEU A 1 90 ? -10.549 11.204 11.000 1.00 70.88 90 LEU A C 1
ATOM 718 O O . LEU A 1 90 ? -11.673 11.627 11.278 1.00 70.88 90 LEU A O 1
ATOM 722 N N . ASP A 1 91 ? -10.143 9.995 11.354 1.00 66.56 91 ASP A N 1
ATOM 723 C CA . ASP A 1 91 ? -11.075 8.997 11.824 1.00 66.56 91 ASP A CA 1
ATOM 724 C C . ASP A 1 91 ? -11.133 8.926 13.359 1.00 66.56 91 ASP A C 1
ATOM 726 O O . ASP A 1 91 ? -10.230 8.446 14.045 1.00 66.56 91 ASP A O 1
ATOM 730 N N . GLN A 1 92 ? -12.226 9.478 13.897 1.00 61.94 92 GLN A N 1
ATOM 731 C CA . GLN A 1 92 ? -12.492 9.634 15.333 1.00 61.94 92 GLN A CA 1
ATOM 732 C C . GLN A 1 92 ? -13.596 8.692 15.847 1.00 61.94 92 GLN A C 1
ATOM 734 O O . GLN A 1 92 ? -14.024 8.803 16.998 1.00 61.94 92 GLN A O 1
ATOM 739 N N . SER A 1 93 ? -14.108 7.780 15.010 1.00 66.94 93 SER A N 1
ATOM 740 C CA . SER A 1 93 ? -15.304 6.990 15.328 1.00 66.94 93 SER A CA 1
ATOM 741 C C . SER A 1 93 ? -14.993 5.508 15.575 1.00 66.94 93 SER A C 1
ATOM 743 O O . SER A 1 93 ? -14.336 4.853 14.773 1.00 66.94 93 SER A O 1
ATOM 745 N N . ARG A 1 94 ? -15.540 4.915 16.655 1.00 59.44 94 ARG A N 1
ATOM 746 C CA . ARG A 1 94 ? -15.353 3.474 16.970 1.00 59.44 94 ARG A CA 1
ATOM 747 C C . ARG A 1 94 ? -15.806 2.532 15.841 1.00 59.44 94 ARG A C 1
ATOM 749 O O . ARG A 1 94 ? -15.357 1.393 15.802 1.00 59.44 94 ARG A O 1
ATOM 756 N N . LEU A 1 95 ? -16.688 2.990 14.946 1.00 60.88 95 LEU A N 1
ATOM 757 C CA . LEU A 1 95 ? -17.209 2.213 13.814 1.00 60.88 95 LEU A CA 1
ATOM 758 C C . LEU A 1 95 ? -16.181 1.998 12.691 1.00 60.88 95 LEU A C 1
ATOM 760 O O . LEU A 1 95 ? -16.361 1.087 11.889 1.00 60.88 95 LEU A O 1
ATOM 764 N N . GLN A 1 96 ? -15.107 2.786 12.641 1.00 71.75 96 GLN A N 1
ATOM 765 C CA . GLN A 1 96 ? -14.072 2.678 11.611 1.00 71.75 96 GLN A CA 1
ATOM 766 C C . GLN A 1 96 ? -12.751 2.078 12.135 1.00 71.75 96 GLN A C 1
ATOM 768 O O . GLN A 1 96 ? -11.822 1.862 11.359 1.00 71.75 96 GLN A O 1
ATOM 773 N N . ALA A 1 97 ? -12.694 1.689 13.416 1.00 80.69 97 ALA A N 1
ATOM 774 C CA . ALA A 1 97 ? -11.495 1.134 14.054 1.00 80.69 97 ALA A CA 1
ATOM 775 C C . ALA A 1 97 ? -10.869 -0.043 13.275 1.00 80.69 97 ALA A C 1
ATOM 777 O O . ALA A 1 97 ? -9.652 -0.105 13.133 1.00 80.69 97 ALA A O 1
ATOM 778 N N . GLY A 1 98 ? -11.685 -0.933 12.695 1.00 84.25 98 GLY A N 1
ATOM 779 C CA . GLY A 1 98 ? -11.177 -2.039 11.871 1.00 84.25 98 GLY A CA 1
ATOM 780 C C . GLY A 1 98 ? -10.541 -1.588 10.547 1.00 84.25 98 GLY A C 1
ATOM 781 O O . GLY A 1 98 ? -9.577 -2.190 10.086 1.00 84.25 98 GLY A O 1
ATOM 782 N N . ARG A 1 99 ? -11.028 -0.499 9.933 1.00 85.81 99 ARG A N 1
ATOM 783 C CA . ARG A 1 99 ? -10.393 0.085 8.737 1.00 85.81 99 ARG A CA 1
ATOM 784 C C . ARG A 1 99 ? -9.080 0.780 9.104 1.00 85.81 99 ARG A C 1
ATOM 786 O O . ARG A 1 99 ? -8.119 0.675 8.342 1.00 85.81 99 ARG A O 1
ATOM 793 N N . GLN A 1 100 ? -9.014 1.440 10.264 1.00 86.75 100 GLN A N 1
ATOM 794 C CA . GLN A 1 100 ? -7.764 2.015 10.774 1.00 86.75 100 GLN A CA 1
ATOM 795 C C . GLN A 1 100 ? -6.714 0.942 11.033 1.00 86.75 100 GLN A C 1
ATOM 797 O O . GLN A 1 100 ? -5.574 1.117 10.618 1.00 86.75 100 GLN A O 1
ATOM 802 N N . GLU A 1 101 ? -7.093 -0.171 11.661 1.00 89.12 101 GLU A N 1
ATOM 803 C CA . G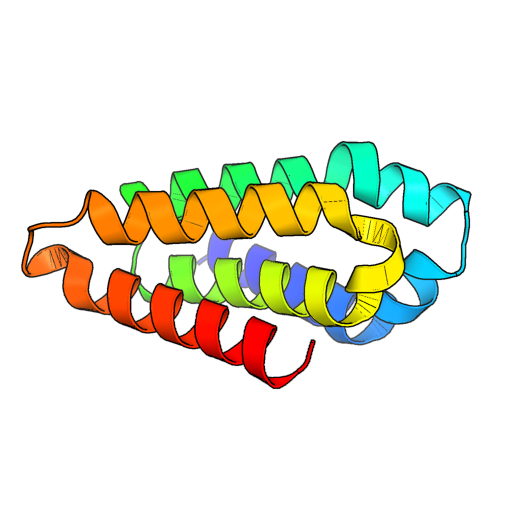LU A 1 101 ? -6.186 -1.290 11.929 1.00 89.12 101 GLU A CA 1
ATOM 804 C C . GLU A 1 101 ? -5.561 -1.815 10.632 1.00 89.12 101 GLU A C 1
ATOM 806 O O . GLU A 1 101 ? -4.341 -1.791 10.492 1.00 89.12 101 GLU A O 1
ATOM 811 N N . LEU A 1 102 ? -6.377 -2.127 9.619 1.00 90.50 102 LEU A N 1
ATOM 812 C CA . LEU A 1 102 ? -5.878 -2.565 8.309 1.00 90.50 102 LEU A CA 1
ATOM 813 C C . LEU A 1 102 ? -5.008 -1.508 7.607 1.00 90.50 102 LEU A C 1
ATOM 815 O O . LEU A 1 102 ? -4.033 -1.837 6.930 1.00 90.50 102 LEU A O 1
ATOM 819 N N . THR A 1 103 ? -5.351 -0.227 7.753 1.00 89.81 103 THR A N 1
ATOM 820 C CA . THR A 1 103 ? -4.573 0.885 7.185 1.00 89.81 103 THR A CA 1
ATOM 821 C C . THR A 1 103 ? -3.197 0.986 7.845 1.00 89.81 103 THR A C 1
ATOM 823 O O . THR A 1 103 ? -2.189 1.136 7.153 1.00 89.81 103 THR A O 1
ATOM 826 N N . LEU A 1 104 ? -3.143 0.863 9.174 1.00 89.69 104 LEU A N 1
ATOM 827 C CA . LEU A 1 104 ? -1.911 0.864 9.960 1.00 89.69 104 LEU A CA 1
ATOM 828 C C . LEU A 1 104 ? -1.056 -0.371 9.670 1.00 89.69 104 LEU A C 1
ATOM 830 O O . LEU A 1 104 ? 0.153 -0.240 9.496 1.00 89.69 104 LEU A O 1
ATOM 834 N N . GLU A 1 105 ? -1.667 -1.551 9.560 1.00 91.19 105 GLU A N 1
ATOM 835 C CA . GLU A 1 105 ? -0.981 -2.781 9.162 1.00 91.19 105 GLU A CA 1
ATOM 836 C C . GLU A 1 105 ? -0.369 -2.656 7.767 1.00 91.19 105 GLU A C 1
ATOM 838 O O . GLU A 1 105 ? 0.792 -3.020 7.570 1.00 91.19 105 GLU A O 1
ATOM 843 N N . CYS A 1 106 ? -1.107 -2.095 6.805 1.00 90.19 106 CYS A N 1
ATOM 844 C CA . CYS A 1 106 ? -0.603 -1.855 5.456 1.00 90.19 106 CYS A CA 1
ATOM 845 C C . CYS A 1 106 ? 0.584 -0.883 5.473 1.00 90.19 106 CYS A C 1
ATOM 847 O O . CYS A 1 106 ? 1.632 -1.175 4.898 1.00 90.19 106 CYS A O 1
ATOM 849 N N . LEU A 1 107 ? 0.459 0.236 6.192 1.00 90.12 107 LEU A N 1
ATOM 850 C CA . LEU A 1 107 ? 1.530 1.221 6.341 1.00 90.12 107 LEU A CA 1
ATOM 851 C C . LEU A 1 107 ? 2.782 0.596 6.972 1.00 90.12 107 LEU A C 1
ATOM 853 O O . LEU A 1 107 ? 3.880 0.748 6.439 1.00 90.12 107 LEU A O 1
ATOM 857 N N . ASN A 1 108 ? 2.621 -0.164 8.057 1.00 89.56 108 ASN A N 1
ATOM 858 C CA . ASN A 1 108 ? 3.719 -0.884 8.697 1.00 89.56 108 ASN A CA 1
ATOM 859 C C . ASN A 1 108 ? 4.351 -1.923 7.753 1.00 89.56 108 ASN A C 1
ATOM 861 O O . ASN A 1 108 ? 5.573 -2.050 7.686 1.00 89.56 108 ASN A O 1
ATOM 865 N N . SER A 1 109 ? 3.536 -2.636 6.973 1.00 89.31 109 SER A N 1
ATOM 866 C CA . SER A 1 109 ? 4.016 -3.626 6.001 1.00 89.31 109 SER A CA 1
ATOM 867 C C . SER A 1 109 ? 4.855 -2.985 4.898 1.00 89.31 109 SER A C 1
ATOM 869 O O . SER A 1 109 ? 5.886 -3.535 4.520 1.00 89.31 109 SER A O 1
ATOM 871 N N . ILE A 1 110 ? 4.457 -1.808 4.407 1.00 86.12 110 ILE A N 1
ATOM 872 C CA . ILE A 1 110 ? 5.217 -1.067 3.393 1.00 86.12 110 ILE A CA 1
ATOM 873 C C . ILE A 1 110 ? 6.547 -0.581 3.969 1.00 86.12 110 ILE A C 1
ATOM 875 O O . ILE A 1 110 ? 7.581 -0.804 3.351 1.00 86.12 110 ILE A O 1
ATOM 879 N N . LEU A 1 111 ? 6.526 0.044 5.152 1.00 81.81 111 LEU A N 1
ATOM 880 C CA . LEU A 1 111 ? 7.723 0.631 5.766 1.00 81.81 111 LEU A CA 1
ATOM 881 C C . LEU A 1 111 ? 8.737 -0.412 6.251 1.00 81.81 111 LEU A C 1
ATOM 883 O O . LEU A 1 111 ? 9.933 -0.142 6.278 1.00 81.81 111 LEU A O 1
ATOM 887 N N . SER A 1 112 ? 8.278 -1.599 6.646 1.00 80.88 112 SER A N 1
ATOM 888 C CA . SER A 1 112 ? 9.160 -2.690 7.087 1.00 80.88 112 SER A CA 1
ATOM 889 C C . SER A 1 112 ? 9.908 -3.381 5.943 1.00 80.88 112 SER A C 1
ATOM 891 O O . SER A 1 112 ? 10.904 -4.054 6.200 1.00 80.88 112 SER A O 1
ATOM 893 N N . HIS A 1 113 ? 9.447 -3.218 4.699 1.00 66.94 113 HIS A N 1
ATOM 894 C CA . HIS A 1 113 ? 10.003 -3.882 3.515 1.00 66.94 113 HIS A CA 1
ATOM 895 C C . HIS A 1 113 ? 10.584 -2.903 2.474 1.00 66.94 113 HIS A C 1
ATOM 897 O O . HIS A 1 113 ? 10.998 -3.339 1.399 1.00 66.94 113 HIS A O 1
ATOM 903 N N . SER A 1 114 ? 10.601 -1.599 2.771 1.00 57.03 114 SER A N 1
ATOM 904 C CA . SER A 1 114 ? 11.136 -0.527 1.913 1.00 57.03 114 SER A CA 1
ATOM 905 C C . SER A 1 114 ? 12.601 -0.194 2.167 1.00 57.03 114 SER A C 1
ATOM 907 O O . SER A 1 114 ? 13.010 -0.237 3.347 1.00 57.03 114 SER A O 1
#

Organism: Amphimedon queenslandica (NCBI:txid400682)

Secondary structure (DSSP, 8-state):
-HHHHHHHHHHHHHHHHHHHHHHSHHHHHHIIIIIHHHHHHHHHHHHHHS-HHHHHHHHHHHHHHHHHHTTT-HHHHHHHHHHHHHHHHH---GGGHHHHHHHHHHHHHHHH--

pLDDT: mean 84.99, std 7.26, range [57.03, 92.25]

Sequence (114 aa):
MSICIGLDLVTVILECGVKSLGDIKSLRVLMQDGLCHHLLTVNEQLYENESVDVFGRSLTKCFLLFHSNCHHLKLQLEWFLNKLMHTIQLDQSRLQAGRQELTLECLNSILSHS